Protein AF-A0A4R4YCL7-F1 (afdb_monomer_lite)

Structure (mmCIF, N/CA/C/O backbone):
data_AF-A0A4R4YCL7-F1
#
_entry.id   AF-A0A4R4YCL7-F1
#
loop_
_atom_site.group_PDB
_atom_site.id
_atom_site.type_symbol
_atom_site.label_atom_id
_atom_site.label_alt_id
_atom_site.label_comp_id
_atom_site.label_asym_id
_atom_site.label_entity_id
_atom_site.label_seq_id
_atom_site.pdbx_PDB_ins_code
_atom_site.Cartn_x
_atom_site.Cartn_y
_atom_site.Cartn_z
_atom_site.occupancy
_atom_site.B_iso_or_equiv
_atom_site.auth_seq_id
_atom_site.auth_comp_id
_atom_site.auth_asym_id
_atom_site.auth_atom_id
_atom_site.pdbx_PDB_model_num
ATOM 1 N N . MET A 1 1 ? -3.755 -44.696 -12.417 1.00 36.91 1 MET A N 1
ATOM 2 C CA . MET A 1 1 ? -2.699 -43.751 -11.983 1.00 36.91 1 MET A CA 1
ATOM 3 C C . MET A 1 1 ? -3.050 -42.346 -12.463 1.00 36.91 1 MET A C 1
ATOM 5 O O . MET A 1 1 ? -2.776 -42.012 -13.607 1.00 36.91 1 MET A O 1
ATOM 9 N N . ARG A 1 2 ? -3.721 -41.542 -11.629 1.00 33.06 2 ARG A N 1
ATOM 10 C CA . ARG A 1 2 ? -3.999 -40.127 -11.925 1.00 33.06 2 ARG A CA 1
ATOM 11 C C . ARG A 1 2 ? -2.864 -39.297 -11.332 1.00 33.06 2 ARG A C 1
ATOM 13 O O . ARG A 1 2 ? -2.797 -39.148 -10.118 1.00 33.06 2 ARG A O 1
ATOM 20 N N . ARG A 1 3 ? -1.950 -38.801 -12.169 1.00 33.94 3 ARG A N 1
ATOM 21 C CA . ARG A 1 3 ? -1.019 -37.747 -11.753 1.00 33.94 3 ARG A CA 1
ATOM 22 C C . ARG A 1 3 ? -1.816 -36.447 -11.731 1.00 33.94 3 ARG A C 1
ATOM 24 O O . ARG A 1 3 ? -2.247 -35.976 -12.779 1.00 33.94 3 ARG A O 1
ATOM 31 N N . GLN A 1 4 ? -2.060 -35.921 -10.535 1.00 32.59 4 GLN A N 1
ATOM 32 C CA . GLN A 1 4 ? -2.472 -34.535 -10.351 1.00 32.59 4 GLN A CA 1
ATOM 33 C C . GLN A 1 4 ? -1.377 -33.654 -10.958 1.00 32.59 4 GLN A C 1
ATOM 35 O O . GLN A 1 4 ? -0.274 -33.557 -10.425 1.00 32.59 4 GLN A O 1
ATOM 40 N N . ALA A 1 5 ? -1.663 -33.066 -12.116 1.00 33.53 5 ALA A N 1
ATOM 41 C CA . ALA A 1 5 ? -0.899 -31.943 -12.619 1.00 33.53 5 ALA A CA 1
ATOM 42 C C . ALA A 1 5 ? -1.308 -30.735 -11.771 1.00 33.53 5 ALA A C 1
ATOM 44 O O . ALA A 1 5 ? -2.365 -30.148 -11.984 1.00 33.53 5 ALA A O 1
ATOM 45 N N . HIS A 1 6 ? -0.506 -30.425 -10.754 1.00 34.41 6 HIS A N 1
ATOM 46 C CA . HIS A 1 6 ? -0.576 -29.130 -10.094 1.00 34.41 6 HIS A CA 1
ATOM 47 C C . HIS A 1 6 ? -0.193 -28.066 -11.128 1.00 34.41 6 HIS A C 1
ATOM 49 O O . HIS A 1 6 ? 0.938 -28.022 -11.609 1.00 34.41 6 HIS A O 1
ATOM 55 N N . ASP A 1 7 ? -1.183 -27.269 -11.517 1.00 35.72 7 ASP A N 1
ATOM 56 C CA . ASP A 1 7 ? -1.053 -26.127 -12.410 1.00 35.72 7 ASP A CA 1
ATOM 57 C C . ASP A 1 7 ? -0.175 -25.048 -11.756 1.00 35.72 7 ASP A C 1
ATOM 59 O O . ASP A 1 7 ? -0.554 -24.412 -10.775 1.00 35.72 7 ASP A O 1
ATOM 63 N N . LEU A 1 8 ? 1.031 -24.874 -12.296 1.00 38.50 8 LEU A N 1
ATOM 64 C CA . LEU A 1 8 ? 2.052 -23.923 -11.852 1.00 38.50 8 LEU A CA 1
ATOM 65 C C . LEU A 1 8 ? 1.897 -22.528 -12.501 1.00 38.50 8 LEU A C 1
ATOM 67 O O . LEU A 1 8 ? 2.883 -21.801 -12.600 1.00 38.50 8 LEU A O 1
ATOM 71 N N . ARG A 1 9 ? 0.707 -22.137 -12.997 1.00 36.94 9 ARG A N 1
ATOM 72 C CA . ARG A 1 9 ? 0.562 -20.937 -13.858 1.00 36.94 9 ARG A CA 1
ATOM 73 C C . ARG A 1 9 ? -0.360 -19.818 -13.372 1.00 36.94 9 ARG A C 1
ATOM 75 O O . ARG A 1 9 ? -0.687 -18.950 -14.176 1.00 36.94 9 ARG A O 1
ATOM 82 N N . ARG A 1 10 ? -0.710 -19.751 -12.084 1.00 36.53 10 ARG A N 1
ATOM 83 C CA . ARG A 1 10 ? -1.180 -18.513 -11.423 1.00 36.53 10 ARG A CA 1
ATOM 84 C C . ARG A 1 10 ? -0.780 -18.545 -9.949 1.00 36.53 10 ARG A C 1
ATOM 86 O O . ARG A 1 10 ? -1.405 -19.242 -9.155 1.00 36.53 10 ARG A O 1
ATOM 93 N N . GLY A 1 11 ? 0.283 -17.829 -9.586 1.00 38.97 11 GLY A N 1
ATOM 94 C CA . GLY A 1 11 ? 0.622 -17.609 -8.181 1.00 38.97 11 GLY A CA 1
ATOM 95 C C . GLY A 1 11 ? -0.552 -16.9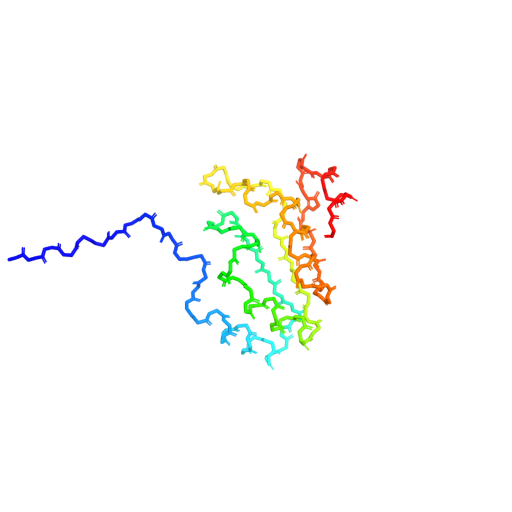18 -7.493 1.00 38.97 11 GLY A C 1
ATOM 96 O O . GLY A 1 11 ? -1.001 -15.878 -7.962 1.00 38.97 11 GLY A O 1
ATOM 97 N N . ARG A 1 12 ? -1.090 -17.510 -6.422 1.00 47.09 12 ARG A N 1
ATOM 98 C CA . ARG A 1 12 ? -2.037 -16.816 -5.540 1.00 47.09 12 ARG A CA 1
ATOM 99 C C . ARG A 1 12 ? -1.290 -15.645 -4.896 1.00 47.09 12 ARG A C 1
ATOM 101 O O . ARG A 1 12 ? -0.367 -15.911 -4.128 1.00 47.09 12 ARG A O 1
ATOM 108 N N . PRO A 1 13 ? -1.632 -14.381 -5.191 1.00 50.16 13 PRO A N 1
ATOM 109 C CA . PRO A 1 13 ? -0.810 -13.250 -4.759 1.00 50.16 13 PRO A CA 1
ATOM 110 C C . PRO A 1 13 ? -1.038 -12.862 -3.294 1.00 50.16 13 PRO A C 1
ATOM 112 O O . PRO A 1 13 ? -0.200 -12.203 -2.683 1.00 50.16 13 PRO A O 1
ATOM 115 N N . CYS A 1 14 ? -2.140 -13.320 -2.705 1.00 65.31 14 CYS A N 1
ATOM 116 C CA . CYS A 1 14 ? -2.439 -13.186 -1.291 1.00 65.31 14 CYS A CA 1
ATOM 117 C C . CYS A 1 14 ? -2.751 -14.568 -0.740 1.00 65.31 14 CYS A C 1
ATOM 119 O O . CYS A 1 14 ? -3.522 -15.325 -1.329 1.00 65.31 14 CYS A O 1
ATOM 121 N N . ARG A 1 15 ? -2.113 -14.904 0.378 1.00 73.56 15 ARG A N 1
ATOM 122 C CA . ARG A 1 15 ? -2.466 -16.084 1.159 1.00 73.56 15 ARG A CA 1
ATOM 123 C C . ARG A 1 15 ? -3.951 -16.006 1.524 1.00 73.56 15 ARG A C 1
ATOM 125 O O . ARG A 1 15 ? -4.446 -14.911 1.789 1.00 73.56 15 ARG A O 1
ATOM 132 N N . ASP A 1 16 ? -4.632 -17.146 1.576 1.00 83.31 16 ASP A N 1
ATOM 133 C CA . ASP A 1 16 ? -6.060 -17.182 1.919 1.00 83.31 16 ASP A CA 1
ATOM 134 C C . ASP A 1 16 ? -6.312 -16.618 3.347 1.00 83.31 16 ASP A C 1
ATOM 136 O O . ASP A 1 16 ? -7.380 -16.081 3.615 1.00 83.31 16 ASP A O 1
ATOM 140 N N . ASP A 1 17 ? -5.297 -16.642 4.227 1.00 89.25 17 ASP A N 1
ATOM 141 C CA . ASP A 1 17 ? -5.298 -16.111 5.604 1.00 89.25 17 ASP A CA 1
ATOM 142 C C . ASP A 1 17 ? -4.816 -14.643 5.730 1.00 89.25 17 ASP A C 1
ATOM 144 O O . ASP A 1 17 ? -4.583 -14.152 6.837 1.00 89.25 17 ASP A O 1
ATOM 148 N N . ALA A 1 18 ? -4.635 -13.908 4.623 1.00 91.50 18 ALA A N 1
ATOM 149 C CA . ALA A 1 18 ? -3.998 -12.583 4.648 1.00 91.50 18 ALA A CA 1
ATOM 150 C C . ALA A 1 18 ? -4.724 -11.554 5.536 1.00 91.50 18 ALA A C 1
ATOM 152 O O . ALA A 1 18 ? -4.068 -10.777 6.234 1.00 91.50 18 ALA A O 1
ATOM 153 N N . LEU A 1 19 ? -6.061 -11.550 5.527 1.00 94.81 19 LEU A N 1
ATOM 154 C CA . LEU A 1 19 ? -6.856 -10.641 6.357 1.00 94.81 19 LEU A CA 1
ATOM 155 C C . LEU A 1 19 ? -6.716 -10.970 7.848 1.00 94.81 19 LEU A C 1
ATOM 157 O O . LEU A 1 19 ? -6.544 -10.066 8.663 1.00 94.81 19 LEU A O 1
ATOM 161 N N . GLU A 1 20 ? -6.732 -12.256 8.202 1.00 95.81 20 GLU A N 1
ATOM 162 C CA . GLU A 1 20 ? -6.568 -12.716 9.585 1.00 95.81 20 GLU A CA 1
ATOM 163 C C . GLU A 1 20 ? -5.188 -12.334 10.131 1.00 95.81 20 GLU A C 1
ATOM 165 O O . GLU A 1 20 ? -5.073 -11.807 11.240 1.00 95.81 20 GLU A O 1
ATOM 170 N N . LEU A 1 21 ? -4.139 -12.516 9.322 1.00 94.94 21 LEU A N 1
ATOM 171 C CA . LEU A 1 21 ? -2.776 -12.114 9.673 1.00 94.94 21 LEU A CA 1
ATOM 172 C C . LEU A 1 21 ? -2.651 -10.600 9.862 1.00 94.94 21 LEU A C 1
ATOM 174 O O . LEU A 1 21 ? -2.005 -10.151 10.812 1.00 94.94 21 LEU A O 1
ATOM 178 N N . LEU A 1 22 ? -3.268 -9.810 8.979 1.00 95.88 22 LEU A N 1
ATOM 179 C CA . LEU A 1 22 ? -3.292 -8.354 9.099 1.00 95.88 22 LEU A CA 1
ATOM 180 C C . LEU A 1 22 ? -4.025 -7.913 10.372 1.00 95.88 22 LEU A C 1
ATOM 182 O O . LEU A 1 22 ? -3.520 -7.053 11.097 1.00 95.88 22 LEU A O 1
ATOM 186 N N . ALA A 1 23 ? -5.173 -8.522 10.671 1.00 97.75 23 ALA A N 1
ATOM 187 C CA . ALA A 1 23 ? -5.939 -8.225 11.874 1.00 97.75 23 ALA A CA 1
ATOM 188 C C . ALA A 1 23 ? -5.149 -8.548 13.144 1.00 97.75 23 ALA A C 1
ATOM 190 O O . ALA A 1 23 ? -4.964 -7.672 13.991 1.00 97.75 23 ALA A O 1
ATOM 191 N N . ALA A 1 24 ? -4.574 -9.751 13.220 1.00 97.88 24 ALA A N 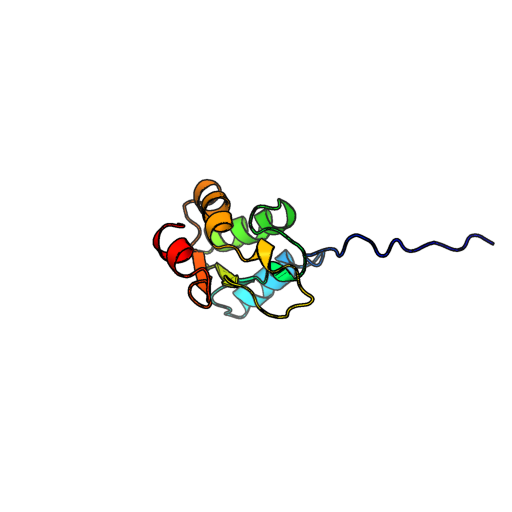1
ATOM 192 C CA . ALA A 1 24 ? -3.731 -10.157 14.338 1.00 97.88 24 ALA A CA 1
ATOM 193 C C . ALA A 1 24 ? -2.498 -9.249 14.495 1.00 97.88 24 ALA A C 1
ATOM 195 O O . ALA A 1 24 ? -2.118 -8.895 15.611 1.00 97.88 24 ALA A O 1
ATOM 196 N N . ALA A 1 25 ? -1.866 -8.832 13.392 1.00 97.56 25 ALA A N 1
ATOM 197 C CA . ALA A 1 25 ? -0.738 -7.905 13.439 1.00 97.56 25 ALA A CA 1
ATOM 198 C C . ALA A 1 25 ? -1.153 -6.519 13.960 1.00 97.56 25 ALA A C 1
ATOM 200 O O . ALA A 1 25 ? -0.444 -5.943 14.789 1.00 97.56 25 ALA A O 1
ATOM 201 N N . ALA A 1 26 ? -2.298 -5.997 13.510 1.00 97.69 26 ALA A N 1
ATOM 202 C CA . ALA A 1 26 ? -2.842 -4.723 13.974 1.00 97.69 26 ALA A CA 1
ATOM 203 C C . ALA A 1 26 ? -3.182 -4.765 15.472 1.00 97.69 26 ALA A C 1
ATOM 205 O O . ALA A 1 26 ? -2.810 -3.846 16.203 1.00 97.69 26 ALA A O 1
ATOM 206 N N . ASP A 1 27 ? -3.788 -5.856 15.945 1.00 98.12 27 ASP A N 1
ATOM 207 C CA . ASP A 1 27 ? -4.107 -6.058 17.365 1.00 98.12 27 ASP A CA 1
ATOM 208 C C . ASP A 1 27 ? -2.833 -6.165 18.227 1.00 98.12 27 ASP A C 1
ATOM 210 O O . ASP A 1 27 ? -2.817 -5.756 19.388 1.00 98.12 27 ASP A O 1
ATOM 214 N N . ARG A 1 28 ? -1.719 -6.626 17.640 1.00 98.19 28 ARG A N 1
ATOM 215 C CA . ARG A 1 28 ? -0.380 -6.628 18.261 1.00 98.19 28 ARG A CA 1
ATOM 216 C C . ARG A 1 28 ? 0.385 -5.305 18.110 1.00 98.19 28 ARG A C 1
ATOM 218 O O . ARG A 1 28 ? 1.546 -5.230 18.510 1.00 98.19 28 ARG A O 1
ATOM 225 N N . GLY A 1 29 ? -0.238 -4.267 17.551 1.00 97.88 29 GLY A N 1
ATOM 226 C CA . GLY A 1 29 ? 0.317 -2.913 17.481 1.00 97.88 29 GLY A CA 1
ATOM 227 C C . GLY A 1 29 ? 0.965 -2.526 16.151 1.00 97.88 29 GLY A C 1
ATOM 228 O O . GLY A 1 29 ? 1.598 -1.468 16.084 1.00 97.88 29 GLY A O 1
ATOM 229 N N . ALA A 1 30 ? 0.813 -3.323 15.087 1.00 97.12 30 ALA A N 1
ATOM 230 C CA . ALA A 1 30 ? 1.218 -2.896 13.749 1.00 97.12 30 ALA A CA 1
ATOM 231 C C . ALA A 1 30 ? 0.482 -1.607 13.342 1.00 97.12 30 ALA A C 1
ATOM 233 O O . ALA A 1 30 ? -0.684 -1.391 13.673 1.00 97.12 30 ALA A O 1
ATOM 234 N N . ARG A 1 31 ? 1.183 -0.727 12.621 1.00 97.44 31 ARG A N 1
ATOM 235 C CA . ARG A 1 31 ? 0.708 0.630 12.295 1.00 97.44 31 ARG A CA 1
ATOM 236 C C . ARG A 1 31 ? 0.389 0.843 10.821 1.00 97.44 31 ARG A C 1
ATOM 238 O O . ARG A 1 31 ? 0.219 1.985 10.416 1.00 97.44 31 ARG A O 1
ATOM 245 N N . GLY A 1 32 ? 0.322 -0.224 10.032 1.00 97.31 32 GLY A N 1
ATOM 246 C CA . GLY A 1 32 ? 0.038 -0.168 8.603 1.00 97.31 32 GLY A CA 1
ATOM 247 C C . GLY A 1 32 ? 0.305 -1.494 7.903 1.00 97.31 32 GLY A C 1
ATOM 248 O O . GLY A 1 32 ? 0.792 -2.446 8.516 1.00 97.31 32 GLY A O 1
ATOM 249 N N . LEU A 1 33 ? 0.001 -1.523 6.610 1.00 97.62 33 LEU A N 1
ATOM 250 C CA . LEU A 1 33 ? 0.220 -2.659 5.718 1.00 97.62 33 LEU A CA 1
ATOM 251 C C . LEU A 1 33 ? 1.248 -2.281 4.644 1.00 97.62 33 LEU A C 1
ATOM 253 O O . LEU A 1 33 ? 1.213 -1.177 4.110 1.00 97.62 33 LEU A O 1
ATOM 257 N N . LYS A 1 34 ? 2.147 -3.204 4.293 1.00 97.19 34 LYS A N 1
ATOM 258 C CA . LYS A 1 34 ? 3.058 -3.074 3.148 1.00 97.19 34 LYS A CA 1
ATOM 259 C C . LYS A 1 34 ? 2.658 -4.082 2.079 1.00 97.19 34 LYS A C 1
ATOM 261 O O . LYS A 1 34 ? 2.602 -5.274 2.362 1.00 97.19 34 LYS A O 1
ATOM 266 N N . LEU A 1 35 ? 2.469 -3.610 0.851 1.00 96.31 35 LEU A N 1
ATOM 267 C CA . LEU A 1 35 ? 2.197 -4.443 -0.317 1.00 96.31 35 LEU A CA 1
ATOM 268 C C . LEU A 1 35 ? 3.319 -4.346 -1.355 1.00 96.31 35 LEU A C 1
ATOM 270 O O . LEU A 1 35 ? 3.982 -3.312 -1.507 1.00 96.31 35 LEU A O 1
ATOM 274 N N . TYR A 1 36 ? 3.522 -5.451 -2.072 1.00 95.19 36 TYR A N 1
ATOM 275 C CA . TYR A 1 36 ? 4.547 -5.596 -3.103 1.00 95.19 36 TYR A CA 1
ATOM 276 C C . TYR A 1 36 ? 3.944 -6.194 -4.392 1.00 95.19 36 TYR A C 1
ATOM 278 O O . TYR A 1 36 ? 4.074 -7.395 -4.639 1.00 95.19 36 TYR A O 1
ATOM 286 N N . PRO A 1 37 ? 3.280 -5.366 -5.223 1.00 95.06 37 PRO A N 1
ATOM 287 C CA . PRO A 1 37 ? 2.625 -5.794 -6.467 1.00 95.06 37 PRO A CA 1
ATOM 288 C C . PRO A 1 37 ? 3.482 -6.607 -7.462 1.00 95.06 37 PRO A C 1
ATOM 290 O O . PRO A 1 37 ? 2.935 -7.508 -8.108 1.00 95.06 37 PRO A O 1
ATOM 293 N N . PRO A 1 38 ? 4.817 -6.400 -7.578 1.00 94.31 38 PRO A N 1
ATOM 294 C CA . PRO A 1 38 ? 5.640 -7.204 -8.487 1.00 94.31 38 PRO A CA 1
ATOM 295 C C . PRO A 1 38 ? 5.632 -8.717 -8.208 1.00 94.31 38 PRO A C 1
ATOM 297 O O . PRO A 1 38 ? 6.043 -9.483 -9.076 1.00 94.31 38 PRO A O 1
ATOM 300 N N . MET A 1 39 ? 5.121 -9.158 -7.047 1.00 91.69 39 MET A N 1
ATOM 301 C CA . MET A 1 39 ? 4.874 -10.576 -6.732 1.00 91.69 39 MET A CA 1
ATOM 302 C C . MET A 1 39 ? 3.687 -11.200 -7.490 1.00 91.69 39 MET A C 1
ATOM 304 O O . MET A 1 39 ? 3.383 -12.370 -7.269 1.00 91.69 39 MET A O 1
ATOM 308 N N . GLY A 1 40 ? 3.028 -10.464 -8.391 1.00 90.75 40 GLY A N 1
ATOM 309 C CA . GLY A 1 40 ? 2.067 -11.041 -9.339 1.00 90.75 40 GLY A CA 1
ATOM 310 C C . GLY A 1 40 ? 0.611 -10.625 -9.144 1.00 90.75 40 GLY A C 1
ATOM 311 O O . GLY A 1 40 ? -0.276 -11.390 -9.504 1.00 90.75 40 GLY A O 1
ATOM 312 N N . PHE A 1 41 ? 0.357 -9.430 -8.607 1.00 92.81 41 PHE A N 1
ATOM 313 C CA . PHE A 1 41 ? -0.978 -8.815 -8.596 1.00 92.81 41 PHE A CA 1
ATOM 314 C C . PHE A 1 41 ? -0.912 -7.338 -8.952 1.00 92.81 41 PHE A C 1
ATOM 316 O O . PHE A 1 41 ? 0.120 -6.698 -8.743 1.00 92.81 41 PHE A O 1
ATOM 323 N N . LEU A 1 42 ? -2.011 -6.796 -9.463 1.00 95.69 42 LEU A N 1
ATOM 324 C CA . LEU A 1 42 ? -2.200 -5.358 -9.593 1.00 95.69 42 LEU A CA 1
ATOM 325 C C . LEU A 1 42 ? -2.781 -4.790 -8.293 1.00 95.69 42 LEU A C 1
ATOM 327 O O . LEU A 1 42 ? -3.626 -5.434 -7.671 1.00 95.69 42 LEU A O 1
ATOM 331 N N . PRO A 1 43 ? -2.416 -3.557 -7.899 1.00 96.25 43 PRO A N 1
ATOM 332 C CA . PRO A 1 43 ? -3.039 -2.882 -6.760 1.00 96.25 43 PRO A CA 1
ATOM 333 C C . PRO A 1 43 ? -4.570 -2.807 -6.837 1.00 96.25 43 PRO A C 1
ATOM 335 O O . PRO A 1 43 ? -5.219 -2.708 -5.802 1.00 96.25 43 PRO A O 1
ATOM 338 N N . THR A 1 44 ? -5.138 -2.855 -8.043 1.00 96.62 44 THR A N 1
ATOM 339 C CA . THR A 1 44 ? -6.576 -2.777 -8.321 1.00 96.62 44 THR A CA 1
ATOM 340 C C . THR A 1 44 ? -7.277 -4.133 -8.404 1.00 96.62 44 THR A C 1
ATOM 342 O O . THR A 1 44 ? -8.495 -4.152 -8.595 1.00 96.62 44 THR A O 1
ATOM 345 N N . ASP A 1 45 ? -6.559 -5.252 -8.268 1.00 95.38 45 ASP A N 1
ATOM 346 C CA . ASP A 1 45 ? -7.174 -6.579 -8.297 1.00 95.38 45 ASP A CA 1
ATOM 347 C C . ASP A 1 45 ? -8.087 -6.788 -7.083 1.00 95.38 45 ASP A C 1
ATOM 349 O O . ASP A 1 45 ? -7.735 -6.450 -5.956 1.00 95.38 45 ASP A O 1
ATOM 353 N N . ALA A 1 46 ? -9.232 -7.443 -7.284 1.00 93.00 46 ALA A N 1
ATOM 354 C CA . ALA A 1 46 ? -10.221 -7.620 -6.218 1.00 93.00 46 ALA A CA 1
ATOM 355 C C . ALA A 1 46 ? -9.713 -8.426 -5.003 1.00 93.00 46 ALA A C 1
ATOM 357 O O . ALA A 1 46 ? -10.242 -8.326 -3.900 1.00 93.00 46 ALA A O 1
ATOM 358 N N . ILE A 1 47 ? -8.656 -9.223 -5.184 1.00 90.19 47 ILE A N 1
ATOM 359 C CA . ILE A 1 47 ? -8.074 -10.073 -4.135 1.00 90.19 47 ILE A CA 1
ATOM 360 C C . ILE A 1 47 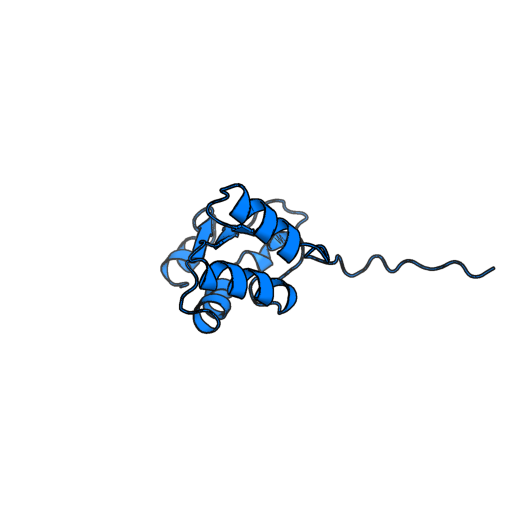? -7.504 -9.289 -2.940 1.00 90.19 47 ILE A C 1
ATOM 362 O O . ILE A 1 47 ? -7.342 -9.864 -1.863 1.00 90.19 47 ILE A O 1
ATOM 366 N N . VAL A 1 48 ? -7.184 -8.002 -3.121 1.00 93.56 48 VAL A N 1
ATOM 367 C CA . VAL A 1 48 ? -6.610 -7.131 -2.080 1.00 93.56 48 VAL A CA 1
ATOM 368 C C . VAL A 1 48 ? -7.634 -6.171 -1.471 1.00 93.56 48 VAL A C 1
ATOM 370 O O . VAL A 1 48 ? -7.333 -5.526 -0.469 1.00 93.56 48 VAL A O 1
ATOM 373 N N . ASP A 1 49 ? -8.858 -6.132 -2.001 1.00 95.94 49 ASP A N 1
ATOM 374 C CA . ASP A 1 49 ? -9.903 -5.194 -1.577 1.00 95.94 49 ASP A CA 1
ATOM 375 C C . ASP A 1 49 ? -10.235 -5.316 -0.092 1.00 95.94 49 ASP A C 1
ATOM 377 O O . ASP A 1 49 ? -10.240 -4.319 0.622 1.00 95.94 49 ASP A O 1
ATOM 381 N N . GLN A 1 50 ? -10.402 -6.544 0.405 1.00 96.31 50 GLN A N 1
ATOM 382 C CA . GLN A 1 50 ? -10.687 -6.792 1.823 1.00 96.31 50 GLN A CA 1
ATOM 383 C C . GLN A 1 50 ? -9.597 -6.237 2.760 1.00 96.31 50 GLN A C 1
ATOM 385 O O . GLN A 1 50 ? -9.877 -5.845 3.893 1.00 96.31 50 GLN A O 1
ATOM 390 N N . LEU A 1 51 ? -8.342 -6.175 2.296 1.00 97.25 51 LEU A N 1
ATOM 391 C CA . LEU A 1 51 ? -7.242 -5.601 3.073 1.00 97.25 51 LEU A CA 1
ATOM 392 C C . LEU A 1 51 ? -7.350 -4.074 3.100 1.00 97.25 51 LEU A C 1
ATOM 394 O O . LEU A 1 51 ? -7.101 -3.460 4.136 1.00 97.25 51 LEU A O 1
ATOM 398 N N . TYR A 1 52 ? -7.750 -3.466 1.981 1.00 98.06 52 TYR A N 1
ATOM 399 C CA . TYR A 1 52 ? -7.999 -2.029 1.885 1.00 98.06 52 TYR A CA 1
ATOM 400 C C . TYR A 1 52 ? -9.190 -1.599 2.732 1.00 98.06 52 TYR A C 1
ATOM 402 O O . TYR A 1 52 ? -9.071 -0.623 3.466 1.00 98.06 52 TYR A O 1
ATOM 410 N N . GLU A 1 53 ? -10.294 -2.343 2.692 1.00 98.25 53 GLU A N 1
ATOM 411 C CA . GLU A 1 53 ? -11.475 -2.101 3.526 1.00 98.25 53 GLU A CA 1
ATOM 412 C C . GLU A 1 53 ? -11.107 -2.135 5.011 1.00 98.25 53 GLU A C 1
ATOM 414 O O . GLU A 1 53 ? -11.403 -1.196 5.753 1.00 98.25 53 GLU A O 1
ATOM 419 N N . PHE A 1 54 ? -10.374 -3.169 5.433 1.00 98.25 54 PHE A N 1
ATOM 420 C CA . PHE A 1 54 ? -9.895 -3.292 6.805 1.00 98.25 54 PHE A CA 1
ATOM 421 C C . PHE A 1 54 ? -8.969 -2.136 7.209 1.00 98.25 54 PHE A C 1
ATOM 423 O O . PHE A 1 54 ? -9.137 -1.534 8.275 1.00 98.25 54 PHE A O 1
ATOM 430 N N . CYS A 1 55 ? -7.987 -1.810 6.363 1.00 98.50 55 CYS A N 1
ATOM 431 C CA . CYS A 1 55 ? -7.053 -0.720 6.618 1.00 98.50 55 CYS A CA 1
ATOM 432 C C . CYS A 1 55 ? -7.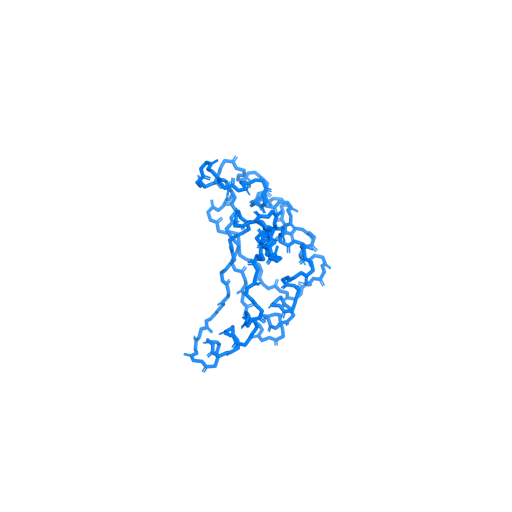767 0.634 6.681 1.00 98.50 55 CYS A C 1
ATOM 434 O O . CYS A 1 55 ? -7.525 1.397 7.613 1.00 98.50 55 CYS A O 1
ATOM 436 N N . SER A 1 56 ? -8.678 0.906 5.747 1.00 98.25 56 SER A N 1
ATOM 437 C CA . SER A 1 56 ? -9.474 2.132 5.699 1.00 98.25 56 SER A CA 1
ATOM 438 C C . SER A 1 56 ? -10.338 2.276 6.955 1.00 98.25 56 SER A C 1
ATOM 440 O O . SER A 1 56 ? -10.235 3.288 7.647 1.00 98.25 56 SER A O 1
ATOM 442 N N . ALA A 1 57 ? -11.074 1.226 7.339 1.00 98.00 57 ALA A N 1
ATOM 443 C CA . ALA A 1 57 ? -11.933 1.236 8.525 1.00 98.00 57 ALA A CA 1
ATOM 444 C C . ALA A 1 57 ? -11.160 1.449 9.839 1.00 98.00 57 ALA A C 1
ATOM 446 O O . ALA A 1 57 ? -11.672 2.068 10.771 1.00 98.00 57 ALA A O 1
ATOM 447 N N . ARG A 1 58 ? -9.918 0.955 9.929 1.00 97.88 58 ARG A N 1
ATOM 448 C CA . ARG A 1 58 ? -9.049 1.141 11.107 1.00 97.88 58 ARG A CA 1
ATOM 449 C C . ARG A 1 58 ? -8.119 2.354 11.004 1.00 97.88 58 ARG A C 1
ATOM 451 O O . ARG A 1 58 ? -7.281 2.552 11.885 1.00 97.88 58 ARG A O 1
ATOM 458 N N . GLY A 1 59 ? -8.213 3.142 9.932 1.00 97.69 59 GLY A N 1
ATOM 459 C CA . GLY A 1 59 ? -7.308 4.260 9.669 1.00 97.69 59 GLY A CA 1
ATOM 460 C C . GLY A 1 59 ? -5.838 3.844 9.517 1.00 97.69 59 GLY A C 1
ATOM 461 O O . GLY A 1 59 ? -4.945 4.662 9.737 1.00 97.69 59 GLY A O 1
ATOM 462 N N . LEU A 1 60 ? -5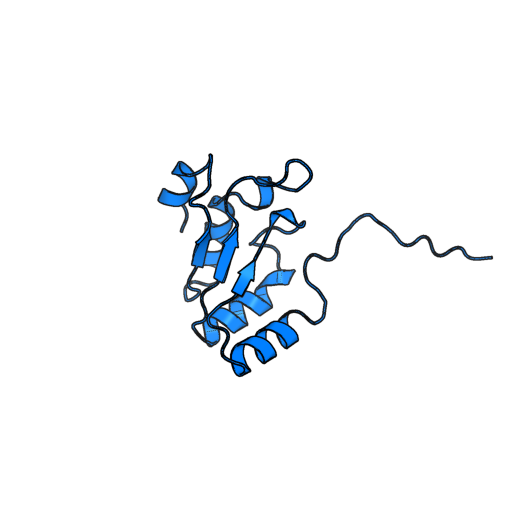.553 2.589 9.165 1.00 98.50 60 LEU A N 1
ATOM 463 C CA . LEU A 1 60 ? -4.204 2.081 8.917 1.00 98.50 60 LEU A CA 1
ATOM 464 C C . LEU A 1 60 ? -3.767 2.449 7.486 1.00 98.50 60 LEU A C 1
ATOM 466 O O . LEU A 1 60 ? -4.504 2.184 6.540 1.00 98.50 60 LEU A O 1
ATOM 470 N N . PRO A 1 61 ? -2.578 3.040 7.288 1.00 98.56 61 PRO A N 1
ATOM 471 C CA . PRO A 1 61 ? -2.074 3.348 5.963 1.00 98.56 61 PRO A CA 1
ATOM 472 C C . PRO A 1 61 ? -1.573 2.089 5.247 1.00 98.56 61 PRO A C 1
ATOM 474 O O . PRO A 1 61 ? -1.093 1.140 5.881 1.00 98.56 61 PRO A O 1
ATOM 477 N N . VAL A 1 62 ? -1.617 2.123 3.917 1.00 98.56 62 VAL A N 1
ATOM 478 C CA . VAL A 1 62 ? -1.075 1.074 3.049 1.00 98.56 62 VAL A CA 1
ATOM 479 C C . VAL A 1 62 ? 0.088 1.637 2.249 1.00 98.56 62 VAL A C 1
ATOM 481 O O . VAL A 1 62 ? -0.063 2.563 1.454 1.00 98.56 62 VAL A O 1
ATOM 484 N N . LEU A 1 63 ? 1.266 1.061 2.460 1.00 98.38 63 LEU A N 1
ATOM 485 C CA . LEU A 1 63 ? 2.467 1.374 1.712 1.00 98.38 63 LEU A CA 1
ATOM 486 C C . LEU A 1 63 ? 2.585 0.430 0.521 1.00 98.38 63 LEU A C 1
ATOM 488 O O . LEU A 1 63 ? 2.736 -0.779 0.685 1.00 98.38 63 LEU A O 1
ATOM 492 N N . PHE A 1 64 ? 2.611 0.991 -0.679 1.00 97.62 64 PHE A N 1
ATOM 493 C CA . PHE A 1 64 ? 2.862 0.251 -1.906 1.00 97.62 64 PHE A CA 1
ATOM 494 C C . PHE A 1 64 ? 4.327 0.372 -2.291 1.00 97.62 64 PHE A C 1
ATOM 496 O O . PHE A 1 64 ? 4.945 1.428 -2.176 1.00 97.62 64 PHE A O 1
ATOM 503 N N . HIS A 1 65 ? 4.929 -0.726 -2.728 1.00 96.94 65 HIS A N 1
ATOM 504 C CA . HIS A 1 65 ? 6.136 -0.615 -3.534 1.00 96.94 65 HIS A CA 1
ATOM 505 C C . HIS A 1 65 ? 5.772 0.010 -4.889 1.00 96.94 65 HIS A C 1
ATOM 507 O O . HIS A 1 65 ? 4.894 -0.518 -5.569 1.00 96.94 65 HIS A O 1
ATOM 513 N N . THR A 1 66 ? 6.422 1.119 -5.252 1.00 96.25 66 THR A N 1
ATOM 514 C CA . THR A 1 66 ? 6.253 1.763 -6.561 1.00 96.25 66 THR A CA 1
ATOM 515 C C . THR A 1 66 ? 7.596 1.893 -7.263 1.00 96.25 66 THR A C 1
ATOM 517 O O . THR A 1 66 ? 8.592 2.216 -6.616 1.00 96.25 66 THR A O 1
ATOM 520 N N . GLY A 1 67 ? 7.608 1.645 -8.569 1.00 93.56 67 GLY A N 1
ATOM 521 C CA . GLY A 1 67 ? 8.825 1.544 -9.370 1.00 93.56 67 GLY A CA 1
ATOM 522 C C . GLY A 1 67 ? 9.297 0.097 -9.582 1.00 93.56 67 GLY A C 1
ATOM 523 O O . GLY A 1 67 ? 8.860 -0.817 -8.876 1.00 93.56 67 GLY A O 1
ATOM 524 N N . PRO A 1 68 ? 10.165 -0.129 -10.577 1.00 91.50 68 PRO A N 1
ATOM 525 C CA . PRO A 1 68 ? 10.786 -1.424 -10.812 1.00 91.50 68 PRO A CA 1
ATOM 526 C C . PRO A 1 68 ? 11.737 -1.829 -9.687 1.00 91.50 68 PRO A C 1
ATOM 528 O O . PRO A 1 68 ? 12.233 -1.017 -8.906 1.00 91.50 68 PRO A O 1
ATOM 531 N N . SER A 1 69 ? 11.982 -3.134 -9.614 1.00 89.50 69 SER A N 1
ATOM 532 C CA . SER A 1 69 ? 12.785 -3.751 -8.566 1.00 89.50 69 SER A CA 1
ATOM 533 C C . SER A 1 69 ? 13.659 -4.877 -9.112 1.00 89.50 69 SER A C 1
ATOM 535 O O . SER A 1 69 ? 14.616 -4.632 -9.838 1.00 89.50 69 SER A O 1
ATOM 537 N N . VAL A 1 70 ? 13.356 -6.126 -8.763 1.00 90.56 70 VAL A N 1
ATOM 538 C CA . VAL A 1 70 ? 14.080 -7.298 -9.239 1.00 90.56 70 VAL A CA 1
ATOM 539 C C . VAL A 1 70 ? 13.676 -7.553 -10.699 1.00 90.56 70 VAL A C 1
ATOM 541 O O . VAL A 1 70 ? 12.481 -7.705 -10.957 1.00 90.56 70 VAL A O 1
ATOM 544 N N . PRO A 1 71 ? 14.626 -7.661 -11.650 1.00 87.62 71 PRO A N 1
ATOM 545 C CA . PRO A 1 71 ? 14.316 -7.788 -13.081 1.00 87.62 71 PRO A CA 1
ATOM 546 C C . PRO A 1 71 ? 13.442 -8.990 -13.466 1.00 87.62 71 PRO A C 1
ATOM 548 O O . PRO A 1 71 ? 12.820 -8.989 -14.522 1.00 87.62 71 PRO A O 1
ATOM 551 N N . THR A 1 72 ? 13.400 -10.030 -12.632 1.00 91.81 72 THR A N 1
ATOM 552 C CA . THR A 1 72 ? 12.607 -11.246 -12.866 1.00 91.81 72 THR A CA 1
ATOM 553 C C . THR A 1 72 ? 11.153 -11.138 -12.400 1.00 91.81 72 THR A C 1
ATOM 555 O O . THR A 1 72 ? 10.383 -12.072 -12.617 1.00 91.81 72 THR A O 1
ATOM 558 N N . LEU A 1 73 ? 10.772 -10.035 -11.749 1.00 92.00 73 LEU A N 1
ATOM 559 C CA . LEU A 1 73 ? 9.426 -9.807 -11.224 1.00 92.00 73 LEU A CA 1
ATOM 560 C C . LEU A 1 73 ? 8.592 -8.907 -12.142 1.00 92.00 73 LEU A C 1
ATOM 562 O O . LEU A 1 73 ? 9.086 -8.282 -13.081 1.00 92.00 73 LEU A O 1
ATOM 566 N N . HIS A 1 74 ? 7.297 -8.812 -11.847 1.00 92.00 74 HIS A N 1
ATOM 567 C CA . HIS A 1 74 ? 6.342 -8.039 -12.638 1.00 92.00 74 HIS A CA 1
ATOM 568 C C . HIS A 1 74 ? 6.428 -6.536 -12.329 1.00 92.00 74 HIS A C 1
ATOM 570 O O . HIS A 1 74 ? 5.524 -5.967 -11.720 1.00 92.00 74 HIS A O 1
ATOM 576 N N . ALA A 1 75 ? 7.512 -5.877 -12.747 1.00 91.81 75 ALA A N 1
ATOM 577 C CA . ALA A 1 75 ? 7.754 -4.453 -12.485 1.00 91.81 75 ALA A CA 1
ATOM 578 C C . ALA A 1 75 ? 6.568 -3.543 -12.858 1.00 91.81 75 ALA A C 1
ATOM 580 O O . ALA A 1 75 ? 6.223 -2.641 -12.099 1.00 91.81 75 ALA A O 1
ATOM 581 N N . ASN A 1 76 ? 5.885 -3.813 -13.975 1.00 94.19 76 ASN A N 1
ATOM 582 C CA . ASN A 1 76 ? 4.737 -3.016 -14.431 1.00 94.19 76 ASN A CA 1
ATOM 583 C C . ASN A 1 76 ? 3.557 -2.999 -13.446 1.00 94.19 76 ASN A C 1
ATOM 585 O O . ASN A 1 76 ? 2.740 -2.079 -13.492 1.00 94.19 76 ASN A O 1
ATOM 589 N N . ASN A 1 77 ? 3.473 -3.966 -12.529 1.00 95.44 77 ASN A N 1
ATOM 590 C CA . ASN A 1 77 ? 2.452 -3.968 -11.483 1.00 95.44 77 ASN A CA 1
ATOM 591 C C . ASN A 1 77 ? 2.714 -2.899 -10.408 1.00 95.44 77 ASN A C 1
ATOM 593 O O . ASN A 1 77 ? 1.807 -2.547 -9.660 1.00 95.44 77 ASN A O 1
ATOM 597 N N . ALA A 1 78 ? 3.940 -2.374 -10.325 1.00 95.31 78 ALA A N 1
ATOM 598 C CA . ALA A 1 78 ? 4.340 -1.315 -9.400 1.00 95.31 78 ALA A CA 1
ATOM 599 C C . ALA A 1 78 ? 4.307 0.092 -10.030 1.00 95.31 78 ALA A C 1
ATOM 601 O O . ALA A 1 78 ? 4.874 1.030 -9.465 1.00 95.31 78 ALA A O 1
ATOM 602 N N . GLN A 1 79 ? 3.670 0.259 -11.194 1.00 95.62 79 GLN A N 1
ATOM 603 C CA . GLN A 1 79 ? 3.438 1.581 -11.781 1.00 95.62 79 GLN A CA 1
ATOM 604 C C . GLN A 1 79 ? 2.573 2.436 -10.833 1.00 95.62 79 GLN A C 1
ATOM 606 O O . GLN A 1 79 ? 1.496 1.979 -10.437 1.00 95.62 79 GLN A O 1
ATOM 611 N N . PRO A 1 80 ? 2.997 3.664 -10.464 1.00 95.88 80 PRO A N 1
ATOM 612 C CA . PRO A 1 80 ? 2.243 4.523 -9.549 1.00 95.88 80 PRO A CA 1
ATOM 613 C C . PRO A 1 80 ? 0.806 4.810 -9.995 1.00 95.88 80 PRO A C 1
ATOM 615 O O . PRO A 1 80 ? -0.072 4.926 -9.149 1.00 95.88 80 PRO A O 1
ATOM 618 N N . SER A 1 81 ? 0.555 4.871 -11.306 1.00 95.25 81 SER A N 1
ATOM 619 C CA . SER A 1 81 ? -0.765 5.152 -11.888 1.00 95.25 81 SER A CA 1
ATOM 620 C C . SER A 1 81 ? -1.836 4.115 -11.539 1.00 95.25 81 SER A C 1
ATOM 622 O O . SER A 1 81 ? -3.024 4.430 -11.544 1.00 95.25 81 SER A O 1
ATOM 624 N N . HIS A 1 82 ? -1.454 2.888 -11.167 1.00 95.81 82 HIS A N 1
ATOM 625 C CA . HIS A 1 82 ? -2.422 1.898 -10.678 1.00 95.81 82 HIS A CA 1
ATOM 626 C C . HIS A 1 82 ? -3.089 2.335 -9.369 1.00 95.81 82 HIS A C 1
ATOM 628 O O . HIS A 1 82 ? -4.201 1.898 -9.068 1.00 95.81 82 HIS A O 1
ATOM 634 N N . LEU A 1 83 ? -2.435 3.199 -8.587 1.00 97.12 83 LEU A N 1
ATOM 635 C CA . LEU A 1 83 ? -2.951 3.658 -7.299 1.00 97.12 83 LEU A CA 1
ATOM 636 C C . LEU A 1 83 ? -4.121 4.634 -7.446 1.00 97.12 83 LEU A C 1
ATOM 638 O O . LEU A 1 83 ? -4.954 4.688 -6.548 1.00 97.12 83 LEU A O 1
ATOM 642 N N . ASP A 1 84 ? -4.279 5.294 -8.596 1.00 96.69 84 ASP A N 1
ATOM 643 C CA . ASP A 1 84 ? -5.435 6.157 -8.879 1.00 96.69 84 ASP A CA 1
ATOM 644 C C . ASP A 1 84 ? -6.745 5.363 -8.826 1.00 96.69 84 ASP A C 1
ATOM 646 O O . ASP A 1 84 ? -7.765 5.826 -8.309 1.00 96.69 84 ASP A O 1
ATOM 650 N N . GLY A 1 85 ? -6.715 4.128 -9.338 1.00 96.69 85 GLY A N 1
ATOM 651 C CA . GLY A 1 85 ? -7.845 3.208 -9.267 1.00 96.69 85 GLY A CA 1
ATOM 652 C C . GLY A 1 85 ? -8.164 2.797 -7.830 1.00 96.69 85 GLY A C 1
ATOM 653 O O . GLY A 1 85 ? -9.335 2.705 -7.469 1.00 96.69 85 GLY A O 1
ATOM 654 N N . VAL A 1 86 ? -7.137 2.597 -6.999 1.00 97.62 86 VAL A N 1
ATOM 655 C CA . VAL A 1 86 ? -7.305 2.277 -5.573 1.00 97.62 86 VAL A CA 1
ATOM 656 C C . VAL A 1 86 ? -7.892 3.474 -4.826 1.00 97.62 86 VAL A C 1
ATOM 658 O O . VAL A 1 86 ? -8.918 3.328 -4.168 1.00 97.62 86 VAL A O 1
ATOM 661 N N . ALA A 1 87 ? -7.310 4.664 -4.989 1.00 97.31 87 ALA A N 1
ATOM 662 C CA . ALA A 1 87 ? -7.753 5.891 -4.330 1.00 97.31 87 ALA A CA 1
ATOM 663 C C . ALA A 1 87 ? -9.207 6.252 -4.675 1.00 97.31 87 ALA A C 1
ATOM 665 O O . ALA A 1 87 ? -9.973 6.662 -3.809 1.00 97.31 87 ALA A O 1
ATOM 666 N N . ARG A 1 88 ? -9.627 6.038 -5.930 1.00 97.12 88 ARG A N 1
ATOM 667 C CA . ARG A 1 88 ? -11.024 6.247 -6.353 1.00 97.12 88 ARG A CA 1
ATOM 668 C C . ARG A 1 88 ? -12.011 5.299 -5.678 1.00 97.12 88 ARG A C 1
ATOM 670 O O . ARG A 1 88 ? -13.150 5.686 -5.439 1.00 97.12 88 ARG A O 1
ATOM 677 N N . ARG A 1 89 ? -11.602 4.054 -5.433 1.00 97.44 89 ARG A N 1
ATOM 678 C CA . ARG A 1 89 ? -12.457 3.010 -4.849 1.00 97.44 89 ARG A CA 1
ATOM 679 C C . ARG A 1 89 ? -12.486 3.069 -3.323 1.00 97.44 89 ARG A C 1
ATOM 681 O O . ARG A 1 89 ? -13.506 2.739 -2.730 1.00 97.44 89 ARG A O 1
ATOM 688 N N . PHE A 1 90 ? -11.391 3.513 -2.712 1.00 97.94 90 PHE A N 1
ATOM 689 C CA . PHE A 1 90 ? -11.209 3.592 -1.265 1.00 97.94 90 PHE A CA 1
ATOM 690 C C . PHE A 1 90 ? -10.729 5.001 -0.872 1.00 97.94 90 PHE A C 1
ATOM 692 O O . PHE A 1 90 ? -9.569 5.164 -0.492 1.00 97.94 90 PHE A O 1
ATOM 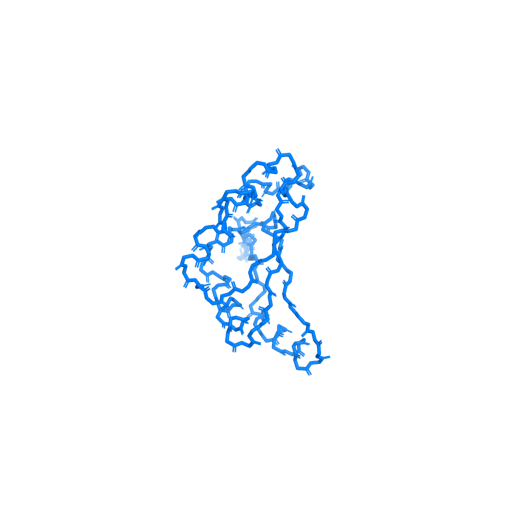699 N N . PRO A 1 91 ? -11.595 6.029 -0.967 1.00 96.94 91 PRO A N 1
ATOM 700 C CA . PRO A 1 91 ? -11.197 7.432 -0.797 1.00 96.94 91 PRO A CA 1
ATOM 701 C C . PRO A 1 91 ? -10.644 7.765 0.597 1.00 96.94 91 PRO A C 1
ATOM 703 O O . PRO A 1 91 ? -9.813 8.657 0.729 1.00 96.94 91 PRO A O 1
ATOM 706 N N . GLU A 1 92 ? -11.044 7.018 1.628 1.00 97.81 92 GLU A N 1
ATOM 707 C CA . GLU A 1 92 ? -10.559 7.198 3.005 1.00 97.81 92 GLU A CA 1
ATOM 708 C C . GLU A 1 92 ? -9.263 6.413 3.299 1.00 97.81 92 GLU A C 1
ATOM 710 O O . GLU A 1 92 ? -8.709 6.481 4.401 1.00 97.81 92 GLU A O 1
ATOM 715 N N . LEU A 1 93 ? -8.769 5.610 2.349 1.00 98.50 93 LEU A N 1
ATOM 716 C CA . LEU A 1 93 ? -7.546 4.836 2.535 1.00 98.50 93 LEU A CA 1
ATOM 717 C C . LEU A 1 93 ? -6.318 5.738 2.404 1.00 98.50 93 LEU A C 1
ATOM 719 O O . LEU A 1 93 ? -6.060 6.336 1.363 1.00 98.50 93 LEU A O 1
ATOM 723 N N . ARG A 1 94 ? -5.478 5.763 3.441 1.00 98.25 94 ARG A N 1
ATOM 724 C CA . ARG A 1 94 ? -4.195 6.474 3.386 1.00 98.25 94 ARG A CA 1
ATOM 725 C C . ARG A 1 94 ? -3.171 5.663 2.595 1.00 98.25 94 ARG A C 1
ATOM 727 O O . ARG A 1 94 ? -2.658 4.658 3.089 1.00 98.25 94 ARG A O 1
ATOM 734 N N . ILE A 1 95 ? -2.854 6.115 1.388 1.00 98.06 95 ILE A N 1
ATOM 735 C CA . ILE A 1 95 ? -1.905 5.464 0.477 1.00 98.06 95 ILE A CA 1
ATOM 736 C C . ILE A 1 95 ? -0.512 6.089 0.632 1.00 98.06 95 ILE A C 1
ATOM 738 O O . ILE A 1 95 ? -0.358 7.308 0.649 1.00 98.06 95 ILE A O 1
ATOM 742 N N . ILE A 1 96 ? 0.522 5.250 0.736 1.00 97.75 96 ILE A N 1
ATOM 743 C CA . ILE A 1 96 ? 1.928 5.672 0.755 1.00 97.75 96 ILE A CA 1
ATOM 744 C C . ILE A 1 96 ? 2.654 5.048 -0.439 1.00 97.75 96 ILE A C 1
ATOM 746 O O . ILE A 1 96 ? 2.701 3.826 -0.590 1.00 97.75 96 ILE A O 1
ATOM 750 N N . LYS A 1 97 ? 3.283 5.890 -1.261 1.00 96.50 97 LYS A N 1
ATOM 751 C CA . LYS A 1 97 ? 4.054 5.479 -2.443 1.00 96.50 97 LYS A CA 1
ATOM 752 C C . LYS A 1 97 ? 5.520 5.280 -2.067 1.00 96.50 97 LYS A C 1
ATOM 754 O O . LYS A 1 97 ? 6.278 6.233 -1.911 1.00 96.50 97 LYS A O 1
ATOM 759 N N . GLY A 1 98 ? 5.926 4.031 -1.871 1.00 95.25 98 GLY A N 1
ATOM 760 C CA . GLY A 1 98 ? 7.304 3.687 -1.525 1.00 95.25 98 GLY A CA 1
ATOM 761 C C . GLY A 1 98 ? 8.266 3.891 -2.691 1.00 95.25 98 GLY A C 1
ATOM 762 O O . GLY A 1 98 ? 7.903 3.635 -3.832 1.00 95.25 98 GLY A O 1
ATOM 763 N N . HIS A 1 99 ? 9.508 4.280 -2.393 1.00 94.50 99 HIS A N 1
ATOM 764 C CA . HIS A 1 99 ? 10.585 4.540 -3.369 1.00 94.50 99 HIS A CA 1
ATOM 765 C C . HIS A 1 99 ? 10.325 5.688 -4.352 1.00 94.50 99 HIS A C 1
ATOM 767 O O . HIS A 1 99 ? 11.121 5.875 -5.268 1.00 94.50 99 HIS A O 1
ATOM 773 N N . CYS A 1 100 ? 9.241 6.451 -4.171 1.00 92.19 100 CYS A N 1
ATOM 774 C CA . CYS A 1 100 ? 8.883 7.570 -5.040 1.00 92.19 100 CYS A CA 1
ATOM 775 C C . CYS A 1 100 ? 8.919 7.194 -6.533 1.00 92.19 100 CYS A C 1
ATOM 777 O O . CYS A 1 100 ? 9.374 7.980 -7.351 1.00 92.19 100 CYS A O 1
ATOM 779 N N . GLY A 1 101 ? 8.471 5.983 -6.885 1.00 88.94 101 GLY A N 1
ATOM 780 C CA . GLY A 1 101 ? 8.370 5.522 -8.271 1.00 88.94 101 GLY A CA 1
ATOM 781 C C . GLY A 1 101 ? 9.692 5.135 -8.926 1.00 88.94 101 GLY A C 1
ATOM 782 O O . GLY A 1 101 ? 9.660 4.622 -10.039 1.00 88.94 101 GLY A O 1
ATOM 783 N N . HIS A 1 102 ? 10.832 5.329 -8.255 1.00 90.31 102 HIS A N 1
ATOM 784 C CA . HIS A 1 102 ? 12.165 5.123 -8.822 1.00 90.31 102 HIS A CA 1
ATOM 785 C C . HIS A 1 102 ? 12.331 5.887 -10.152 1.00 90.31 102 HIS A C 1
ATOM 787 O O . HIS A 1 102 ? 12.229 7.110 -10.172 1.00 90.31 102 HIS A O 1
ATOM 793 N N . GLU A 1 103 ? 12.532 5.198 -11.273 1.00 90.38 103 GLU A N 1
ATOM 794 C CA . GLU A 1 103 ? 12.567 5.801 -12.612 1.00 90.38 103 GLU A CA 1
ATOM 795 C C . GLU A 1 103 ? 11.216 6.358 -13.099 1.00 90.38 103 GLU A C 1
ATOM 797 O O . GLU A 1 103 ? 11.189 7.154 -14.031 1.00 90.38 103 GLU A O 1
ATOM 802 N N . TRP A 1 104 ? 10.102 6.006 -12.449 1.00 92.06 104 TRP A N 1
ATOM 803 C CA . TRP A 1 104 ? 8.749 6.512 -12.734 1.00 92.06 104 TRP A CA 1
ATOM 804 C C . TRP A 1 104 ? 8.309 7.614 -11.758 1.00 92.06 104 TRP A C 1
ATOM 806 O O . TRP A 1 104 ? 7.118 7.781 -11.484 1.00 92.06 104 TRP A O 1
ATOM 816 N N . TRP A 1 105 ? 9.262 8.357 -11.196 1.00 90.88 105 TRP A N 1
ATOM 817 C CA . TRP A 1 105 ? 9.010 9.404 -10.201 1.00 90.88 105 TRP A CA 1
ATOM 818 C C . TRP A 1 105 ? 8.043 10.494 -10.681 1.00 90.88 105 TRP A C 1
ATOM 820 O O . TRP A 1 105 ? 7.240 10.985 -9.889 1.00 90.88 105 TRP A O 1
ATOM 830 N N . GLU A 1 106 ? 8.042 10.827 -11.973 1.00 90.81 106 GLU A N 1
ATOM 831 C CA . GLU A 1 106 ? 7.096 11.795 -12.547 1.00 90.81 106 GLU A CA 1
ATOM 832 C C . GLU A 1 106 ? 5.648 11.332 -12.359 1.00 90.81 106 GLU A C 1
ATOM 834 O O . GLU A 1 106 ? 4.775 12.114 -11.984 1.00 90.81 106 GLU A O 1
ATOM 839 N N . SER A 1 107 ? 5.401 10.029 -12.528 1.00 86.38 107 SER A N 1
ATOM 840 C CA . SER A 1 107 ? 4.075 9.442 -12.325 1.00 86.38 107 SER A CA 1
ATOM 841 C C . SER A 1 107 ? 3.644 9.480 -10.859 1.00 86.38 107 SER A C 1
ATOM 843 O O . SER A 1 107 ? 2.456 9.579 -10.580 1.00 86.38 107 SER A O 1
ATOM 845 N N . VAL A 1 108 ? 4.578 9.447 -9.901 1.00 85.75 108 VAL A N 1
ATOM 846 C CA . VAL A 1 108 ? 4.247 9.562 -8.467 1.00 85.75 108 VAL A CA 1
ATOM 847 C C . VAL A 1 108 ? 3.676 10.928 -8.117 1.00 85.75 108 VAL A C 1
ATOM 849 O O . VAL A 1 108 ? 2.775 10.988 -7.280 1.00 85.75 108 VAL A O 1
ATOM 852 N N . ALA A 1 109 ? 4.186 11.990 -8.748 1.00 82.25 109 ALA A N 1
ATOM 853 C CA . ALA A 1 109 ? 3.767 13.365 -8.486 1.00 82.25 109 ALA A CA 1
ATOM 854 C C . ALA A 1 109 ? 2.325 13.654 -8.933 1.00 82.25 109 ALA A C 1
ATOM 856 O O . ALA A 1 109 ? 1.689 14.545 -8.377 1.00 82.25 109 ALA A O 1
ATOM 857 N N . VAL A 1 110 ? 1.825 12.915 -9.928 1.00 86.00 110 VAL A N 1
ATOM 858 C CA . VAL A 1 110 ? 0.484 13.115 -10.505 1.00 86.00 110 VAL A CA 1
ATOM 859 C C . VAL A 1 110 ? -0.518 12.040 -10.102 1.00 86.00 110 VAL A C 1
ATOM 861 O O . VAL A 1 110 ? -1.713 12.320 -10.061 1.00 86.00 110 VAL A O 1
ATOM 864 N N . ALA A 1 111 ? -0.045 10.829 -9.798 1.00 78.25 111 ALA A N 1
ATOM 865 C CA . ALA A 1 111 ? -0.883 9.783 -9.233 1.00 78.25 111 ALA A CA 1
ATOM 866 C C . ALA A 1 111 ? -1.352 10.190 -7.830 1.00 78.25 111 ALA A C 1
ATOM 868 O O . ALA A 1 111 ? -0.726 11.030 -7.178 1.00 78.25 111 ALA A O 1
ATOM 869 N N . VAL A 1 112 ? -2.406 9.556 -7.330 1.00 63.53 112 VAL A N 1
ATOM 870 C CA . VAL A 1 112 ? -3.144 9.969 -6.117 1.00 63.53 112 VAL A CA 1
ATOM 871 C C . VAL A 1 112 ? -2.536 9.425 -4.829 1.00 63.53 112 VAL A C 1
ATOM 873 O O . VAL A 1 112 ? -2.112 8.248 -4.818 1.00 63.53 112 VAL A O 1
#

Radius of gyration: 15.47 Å; chains: 1; bounding box: 27×57×33 Å

Foldseek 3Di:
DDDPPPDPPAPPQADPCNLVVVVVVVVVPDQAEEDEQQSHHAPLDPSCVSVQVVCLVVVRAYEYEAAADPPVTDRVSRHLQSCLNVCVVRVSHHYHYPPCNPVNVVSSVVRD

InterPro domains:
  IPR006680 Amidohydrolase-related [PF04909] (18-107)
  IPR032466 Metal-dependent hydrolase [SSF51556] (16-106)

Organism: NCBI:txid2530387

Sequence (112 aa):
MRRQAHDLRRGRPCRDDALELLAAAADRGARGLKLYPPMGFLPTDAIVDQLYEFCSARGLPVLFHTGPSVPTLHANNAQPSHLDGVARRFPELRIIKGHCGHEWWESVAVAV

pLDDT: mean 87.3, std 19.01, range [32.59, 98.56]

Secondary structure (DSSP, 8-state):
--------S---SS-TTHHHHHHHHHHTT---EEE-GGGT--TTSGGGHHHHHHHHHTT--EEEE-S--STTS-GGGG-TTHHHHHHHH-TT--EEEEGGGGGGHHHHHH--